Protein AF-A0AAP2G9A7-F1 (afdb_monomer)

Sequence (168 aa):
MSVSLITCVTNAGGVGPGHSCLDISGTVYTFEGIDYGGDASAWRTFSLLNYLQQNEHRPVIVQRLIGAVDTAKALKYISSSTANDDDYGGSGVCSSQAASAIEAAWGNDFNTFGVDKPYEIYDLAKTKGIVHSSNMYWPGEANLNILVRTRIKAVLALIDNGWTWSTM

Nearest PDB structures (foldseek):
  3typ-assembly1_B  TM=3.181E-01  e=2.946E+00  Nitrosomonas europaea

Organism: NCBI:txid2841044

Secondary structure (DSSP, 8-state):
--EEEEEEEE-TTS-SEEEEEEEETTEEEEE--TTTT--SSSEEEEEHHHHHHTTTTS-EEEEEEPTTS-HHHHHHHHHHHHHTTPPTTTS--HHHHHHHHHHHHH-TTS--TT--SHHHHHHHHHHTT-EEEEEEE-TTTHHHHHHHHHHHHHHHHHHHTT------

Mean predicted aligned error: 8.2 Å

Foldseek 3Di:
DWKKKKAFCADLVRDDFHAIWIDQPQKIWFFAACVVDDDLARIDIDGPLVVCVSVLQTKMKIFIFDPLQASVQLVVLSVVRSVVSPHDPPNAHRQLSRLVSSCSRNHDVSDSPPRRGRVVSVVSCVVVVGGPDMDIAHRPRSNVVVVVVVVVVVVVVCVVVVDDPPDD

pLDDT: mean 82.11, std 15.96, range [36.69, 97.69]

Solvent-accessible surface area (backbone atoms only — not comparable to full-atom values): 8867 Å² total; per-residue (Å²): 135,51,44,26,47,36,36,31,60,34,28,98,88,67,64,61,77,26,40,24,28,34,33,52,69,56,37,27,45,34,46,42,62,49,85,80,76,72,57,79,27,17,66,47,80,38,49,45,68,58,53,42,56,80,43,22,84,34,43,34,34,42,30,34,44,37,88,72,46,35,62,67,39,25,50,49,44,52,52,50,41,45,75,69,43,37,36,58,63,87,68,35,47,25,20,27,51,44,31,47,24,49,18,62,17,60,37,86,85,49,74,44,82,86,33,76,42,26,66,51,43,56,51,48,39,52,76,69,64,41,52,67,45,77,48,79,25,51,56,70,42,40,57,59,57,45,54,52,48,54,49,48,51,52,53,48,55,40,44,75,70,67,55,71,86,78,82,129

Radius of gyration: 16.46 Å; Cα contacts (8 Å, |Δi|>4): 295; chains: 1; bounding box: 57×30×36 Å

Structure (mmCIF, N/CA/C/O backbone):
data_AF-A0AAP2G9A7-F1
#
_entry.id   AF-A0AAP2G9A7-F1
#
loop_
_atom_site.group_PDB
_atom_site.id
_atom_site.type_symbol
_atom_site.label_atom_id
_atom_site.label_alt_id
_atom_site.label_comp_id
_atom_site.label_asym_id
_atom_site.label_entity_id
_atom_site.label_seq_id
_atom_site.pdbx_PDB_ins_code
_atom_site.Cartn_x
_atom_site.Cartn_y
_atom_site.Cartn_z
_atom_site.occupancy
_atom_site.B_iso_or_equiv
_atom_site.auth_seq_id
_atom_site.auth_comp_id
_atom_site.auth_asym_id
_atom_site.auth_atom_id
_atom_site.pdbx_PDB_model_num
ATOM 1 N N . MET A 1 1 ? -14.706 4.870 5.226 1.00 70.19 1 MET A N 1
ATOM 2 C CA . MET A 1 1 ? -13.504 4.924 4.362 1.00 70.19 1 MET A CA 1
ATOM 3 C C . MET A 1 1 ? -12.765 3.596 4.488 1.00 70.19 1 MET A C 1
ATOM 5 O O . MET A 1 1 ? -12.919 2.950 5.516 1.00 70.19 1 MET A O 1
ATOM 9 N N . SER A 1 2 ? -12.059 3.134 3.454 1.00 87.31 2 SER A N 1
ATOM 10 C CA . SER A 1 2 ? -11.382 1.821 3.461 1.00 87.31 2 SER A CA 1
ATOM 11 C C . SER A 1 2 ? -9.912 1.951 3.089 1.00 87.31 2 SER A C 1
ATOM 13 O O . SER A 1 2 ? -9.599 2.760 2.218 1.00 87.31 2 SER A O 1
ATOM 15 N N . VAL A 1 3 ? -9.060 1.112 3.681 1.00 93.81 3 VAL A N 1
ATOM 16 C CA . VAL A 1 3 ? -7.657 0.936 3.279 1.00 93.81 3 VAL A CA 1
ATOM 17 C C . VAL A 1 3 ? -7.493 -0.427 2.610 1.00 93.81 3 VAL A C 1
ATOM 19 O O . VAL A 1 3 ? -7.976 -1.440 3.129 1.00 93.81 3 VAL A O 1
ATOM 22 N N . SER A 1 4 ? -6.803 -0.458 1.476 1.00 95.44 4 SER A N 1
ATOM 23 C CA . SER A 1 4 ? -6.351 -1.690 0.836 1.00 95.44 4 SER A CA 1
ATOM 24 C C . SER A 1 4 ? -4.841 -1.644 0.622 1.00 95.44 4 SER A C 1
ATOM 26 O O . SER A 1 4 ? -4.316 -0.632 0.168 1.00 95.44 4 SER A O 1
ATOM 28 N N . LEU A 1 5 ? -4.153 -2.748 0.902 1.00 96.19 5 LEU A N 1
ATOM 29 C CA . LEU A 1 5 ? -2.767 -2.964 0.494 1.00 96.19 5 LEU A CA 1
ATOM 30 C C . LEU A 1 5 ? -2.749 -3.549 -0.920 1.00 96.19 5 LEU A C 1
ATOM 32 O O . LEU A 1 5 ? -3.428 -4.545 -1.192 1.00 96.19 5 LEU A O 1
ATOM 36 N N . ILE A 1 6 ? -1.984 -2.930 -1.814 1.00 95.06 6 ILE A N 1
ATOM 37 C CA . ILE A 1 6 ? -1.793 -3.389 -3.187 1.00 95.06 6 ILE A CA 1
ATOM 38 C C . ILE A 1 6 ? -0.398 -4.004 -3.328 1.00 95.06 6 ILE A C 1
ATOM 40 O O . ILE A 1 6 ? 0.623 -3.363 -3.126 1.00 95.06 6 ILE A O 1
ATOM 44 N N . THR A 1 7 ? -0.429 -5.286 -3.653 1.00 94.38 7 THR A N 1
ATOM 45 C CA . THR A 1 7 ? 0.576 -6.303 -3.969 1.00 94.38 7 THR A CA 1
ATOM 46 C C . THR A 1 7 ? 1.017 -6.480 -5.422 1.00 94.38 7 THR A C 1
ATOM 48 O O . THR A 1 7 ? 0.482 -7.392 -6.045 1.00 94.38 7 THR A O 1
ATOM 51 N N . CYS A 1 8 ? 1.931 -5.718 -6.018 1.00 91.88 8 CYS A N 1
ATOM 52 C CA . CYS A 1 8 ? 2.440 -6.094 -7.350 1.00 91.88 8 CYS A CA 1
ATOM 53 C C . CYS A 1 8 ? 3.502 -7.189 -7.202 1.00 91.88 8 CYS A C 1
ATOM 55 O O . CYS A 1 8 ? 4.481 -6.997 -6.485 1.00 91.88 8 CYS A O 1
ATOM 57 N N . VAL A 1 9 ? 3.308 -8.335 -7.861 1.00 87.31 9 VAL A N 1
ATOM 58 C CA . VAL A 1 9 ? 4.197 -9.503 -7.703 1.00 87.31 9 VAL A CA 1
ATOM 59 C C . VAL A 1 9 ? 5.559 -9.266 -8.359 1.00 87.31 9 VAL A C 1
ATOM 61 O O . VAL A 1 9 ? 6.587 -9.642 -7.800 1.00 87.31 9 VAL A O 1
ATOM 64 N N . THR A 1 10 ? 5.574 -8.609 -9.518 1.00 85.44 10 THR A N 1
ATOM 65 C CA . THR A 1 10 ? 6.783 -8.312 -10.298 1.00 85.44 10 THR A CA 1
ATOM 66 C C . THR A 1 10 ? 6.968 -6.811 -10.482 1.00 85.44 10 THR A C 1
ATOM 68 O O . THR A 1 10 ? 6.011 -6.039 -10.376 1.00 85.44 10 THR A O 1
ATOM 71 N N . ASN A 1 11 ? 8.190 -6.384 -10.809 1.00 81.19 11 ASN A N 1
ATOM 72 C CA . ASN A 1 11 ? 8.452 -5.007 -11.234 1.00 81.19 11 ASN A CA 1
ATOM 73 C C . ASN A 1 11 ? 7.740 -4.662 -12.548 1.00 81.19 11 ASN A C 1
ATOM 75 O O . ASN A 1 11 ? 7.251 -5.539 -13.265 1.00 81.19 11 ASN A O 1
ATOM 79 N N . ALA A 1 12 ? 7.734 -3.370 -12.898 1.00 75.31 12 ALA A N 1
ATOM 80 C CA . ALA A 1 12 ? 7.221 -2.876 -14.180 1.00 75.31 12 ALA A CA 1
ATOM 81 C C . ALA A 1 12 ? 7.857 -3.574 -15.398 1.00 75.31 12 ALA A C 1
ATOM 83 O O . ALA A 1 12 ? 7.143 -3.880 -16.347 1.00 75.31 12 ALA A O 1
ATOM 84 N N . GLY A 1 13 ? 9.156 -3.894 -15.337 1.00 73.44 13 GLY A N 1
ATOM 85 C CA . GLY A 1 13 ? 9.880 -4.636 -16.380 1.00 73.44 13 GLY A CA 1
ATOM 86 C C . GLY A 1 13 ? 9.763 -6.165 -16.304 1.00 73.44 13 GLY A C 1
ATOM 87 O O . GLY A 1 13 ? 10.469 -6.860 -17.026 1.00 73.44 13 GLY A O 1
ATOM 88 N N . GLY A 1 14 ? 8.929 -6.709 -15.410 1.00 71.38 14 GLY A N 1
ATOM 89 C CA . GLY A 1 14 ? 8.679 -8.152 -15.286 1.00 71.38 14 GLY A CA 1
ATOM 90 C C . GLY A 1 14 ? 9.706 -8.952 -14.472 1.00 71.38 14 GLY A C 1
ATOM 91 O O . GLY A 1 14 ? 9.456 -10.119 -14.187 1.00 71.38 14 GLY A O 1
ATOM 92 N N . VAL A 1 15 ? 10.825 -8.351 -14.045 1.00 71.88 15 VAL A N 1
ATOM 93 C CA . VAL A 1 15 ? 11.894 -9.031 -13.284 1.00 71.88 15 VAL A CA 1
ATOM 94 C C . VAL A 1 15 ? 12.130 -8.364 -11.927 1.00 71.88 15 VAL A C 1
ATOM 96 O O . VAL A 1 15 ? 12.281 -7.147 -11.848 1.00 71.88 15 VAL A O 1
ATOM 99 N N . GLY A 1 16 ? 12.220 -9.165 -10.862 1.00 66.69 16 GLY A N 1
ATOM 100 C CA . GLY A 1 16 ? 12.530 -8.714 -9.499 1.00 66.69 16 GLY A CA 1
ATOM 101 C C . GLY A 1 16 ? 11.305 -8.586 -8.584 1.00 66.69 16 GLY A C 1
ATOM 102 O O . GLY A 1 16 ? 10.174 -8.765 -9.051 1.00 66.69 16 GLY A O 1
ATOM 103 N N . PRO A 1 17 ? 11.529 -8.314 -7.282 1.00 73.25 17 PRO A N 1
ATOM 104 C CA . PRO A 1 17 ? 10.444 -8.101 -6.328 1.00 73.25 17 PRO A CA 1
ATOM 105 C C . PRO A 1 17 ? 9.621 -6.911 -6.807 1.00 73.25 17 PRO A C 1
ATOM 107 O O . PRO A 1 17 ? 10.211 -5.920 -7.217 1.00 73.25 17 PRO A O 1
ATOM 110 N N . GLY A 1 18 ? 8.295 -7.042 -6.842 1.00 87.38 18 GLY A N 1
ATOM 111 C CA . GLY A 1 18 ? 7.442 -6.015 -7.432 1.00 87.38 18 GLY A CA 1
ATOM 112 C C . GLY A 1 18 ? 7.301 -4.751 -6.597 1.00 87.38 18 GLY A C 1
ATOM 113 O O . GLY A 1 18 ? 8.279 -4.133 -6.201 1.00 87.38 18 GLY A O 1
ATOM 114 N N . HIS A 1 19 ? 6.067 -4.344 -6.323 1.00 92.81 19 HIS A N 1
ATOM 115 C CA . HIS A 1 19 ? 5.806 -3.047 -5.700 1.00 92.81 19 HIS A CA 1
ATOM 116 C C . HIS A 1 19 ? 4.652 -3.107 -4.716 1.00 92.81 19 HIS A C 1
ATOM 118 O O . HIS A 1 19 ? 3.696 -3.852 -4.942 1.00 92.81 19 HIS A O 1
ATOM 124 N N . SER A 1 20 ? 4.703 -2.302 -3.659 1.00 94.81 20 SER A N 1
ATOM 125 C CA . SER A 1 20 ? 3.601 -2.177 -2.708 1.00 94.81 20 SER A CA 1
ATOM 126 C C . SER A 1 20 ? 3.165 -0.737 -2.503 1.00 94.81 20 SER A C 1
ATOM 128 O O . SER A 1 20 ? 3.990 0.161 -2.367 1.00 94.81 20 SER A O 1
ATOM 130 N N . CYS A 1 21 ? 1.854 -0.531 -2.445 1.00 96.06 21 CYS A N 1
ATOM 131 C CA . CYS A 1 21 ? 1.244 0.775 -2.222 1.00 96.06 21 CYS A CA 1
ATOM 132 C C . CYS A 1 21 ? -0.100 0.634 -1.496 1.00 96.06 21 CYS A C 1
ATOM 134 O O . CYS A 1 21 ? -0.611 -0.479 -1.318 1.00 96.06 21 CYS A O 1
ATOM 136 N N . LEU A 1 22 ? -0.675 1.755 -1.058 1.00 97.31 22 LEU A N 1
ATOM 137 C CA . LEU A 1 22 ? -1.946 1.778 -0.332 1.00 97.31 22 LEU A CA 1
ATOM 138 C C . LEU A 1 22 ? -3.042 2.447 -1.158 1.00 97.31 22 LEU A C 1
ATOM 140 O O . LEU A 1 22 ? -2.871 3.569 -1.612 1.00 97.31 22 LEU A O 1
ATOM 144 N N . ASP A 1 23 ? -4.195 1.798 -1.289 1.00 95.25 23 ASP A N 1
ATOM 145 C CA . ASP A 1 23 ? -5.444 2.426 -1.729 1.00 95.25 23 ASP A CA 1
ATOM 146 C C . ASP A 1 23 ? -6.236 2.893 -0.507 1.00 95.25 23 ASP A C 1
ATOM 148 O O . ASP A 1 23 ? -6.694 2.074 0.292 1.00 95.25 23 ASP A O 1
ATOM 152 N N . ILE A 1 24 ? -6.425 4.203 -0.368 1.00 94.38 24 ILE A N 1
ATOM 153 C CA . ILE A 1 24 ? -7.250 4.806 0.676 1.00 94.38 24 ILE A CA 1
ATOM 154 C C . ILE A 1 24 ? -8.458 5.446 -0.002 1.00 94.38 24 ILE A C 1
ATOM 156 O O . ILE A 1 24 ? -8.390 6.523 -0.587 1.00 94.38 24 ILE A O 1
ATOM 160 N N . SER A 1 25 ? -9.598 4.764 0.101 1.00 88.06 25 SER A N 1
ATOM 161 C CA . SER A 1 25 ? -10.892 5.207 -0.437 1.00 88.06 25 SER A CA 1
ATOM 162 C C . SER A 1 25 ? -10.896 5.565 -1.934 1.00 88.06 25 SER A C 1
ATOM 164 O O . SER A 1 25 ? -11.668 6.424 -2.350 1.00 88.06 25 SER A O 1
ATOM 166 N N . GLY A 1 26 ? -10.109 4.868 -2.759 1.00 88.06 26 GLY A N 1
ATOM 167 C CA . GLY A 1 26 ? -10.055 5.053 -4.213 1.00 88.06 26 GLY A CA 1
ATOM 168 C C . GLY A 1 26 ? -8.844 5.846 -4.708 1.00 88.06 26 GLY A C 1
ATOM 169 O O . GLY A 1 26 ? -8.636 5.916 -5.923 1.00 88.06 26 GLY A O 1
ATOM 170 N N . THR A 1 27 ? -8.044 6.403 -3.798 1.00 93.81 27 THR A N 1
ATOM 171 C CA . THR A 1 27 ? -6.772 7.063 -4.109 1.00 93.81 27 THR A CA 1
ATOM 172 C C . THR A 1 27 ? -5.623 6.149 -3.718 1.00 93.81 27 THR A C 1
ATOM 174 O O . THR A 1 27 ? -5.523 5.732 -2.566 1.00 93.81 27 THR A O 1
ATOM 177 N N . VAL A 1 28 ? -4.747 5.855 -4.673 1.00 94.31 28 VAL A N 1
ATOM 178 C CA . VAL A 1 28 ? -3.520 5.095 -4.448 1.00 94.31 28 VAL A CA 1
ATOM 179 C C . VAL A 1 28 ? -2.399 6.046 -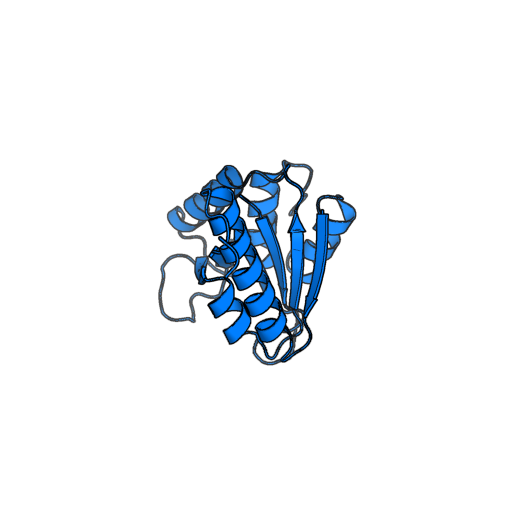4.055 1.00 94.31 28 VAL A C 1
ATOM 181 O O . VAL A 1 28 ? -2.120 6.999 -4.778 1.00 94.31 28 VAL A O 1
ATOM 184 N N . TYR A 1 29 ? -1.753 5.745 -2.935 1.00 96.31 29 TYR A N 1
ATOM 185 C CA . TYR A 1 29 ? -0.549 6.382 -2.422 1.00 96.31 29 TYR A CA 1
ATOM 186 C C . TYR A 1 29 ? 0.600 5.395 -2.567 1.00 96.31 29 TYR A C 1
ATOM 188 O O . TYR A 1 29 ? 0.587 4.318 -1.961 1.00 96.31 29 TYR A O 1
ATOM 196 N N . THR A 1 30 ? 1.568 5.746 -3.401 1.00 94.06 30 THR A N 1
ATOM 197 C CA . THR A 1 30 ? 2.692 4.885 -3.769 1.00 94.06 30 THR A CA 1
ATOM 198 C C . THR A 1 30 ? 4.004 5.612 -3.504 1.00 94.06 30 THR A C 1
ATOM 200 O O . THR A 1 30 ? 4.084 6.811 -3.747 1.00 94.06 30 THR A O 1
ATOM 203 N N . PHE A 1 31 ? 5.001 4.919 -2.957 1.00 92.69 31 PHE A N 1
ATOM 204 C CA . PHE A 1 31 ? 6.308 5.498 -2.642 1.00 92.69 31 PHE A CA 1
ATOM 205 C C . PHE A 1 31 ? 7.340 4.947 -3.621 1.00 92.69 31 PHE A C 1
ATOM 207 O O . PHE A 1 31 ? 7.619 3.747 -3.610 1.00 92.69 31 PHE A O 1
ATOM 214 N N . GLU A 1 32 ? 7.844 5.792 -4.512 1.00 85.25 32 GLU A N 1
ATOM 215 C CA . GLU A 1 32 ? 8.613 5.393 -5.695 1.00 85.25 32 GLU A CA 1
ATOM 216 C C . GLU A 1 32 ? 9.851 6.278 -5.883 1.00 85.25 32 GLU A C 1
ATOM 218 O O . GLU A 1 32 ? 9.933 7.382 -5.350 1.00 85.25 32 GLU A O 1
ATOM 223 N N . GLY A 1 33 ? 10.838 5.777 -6.634 1.00 69.19 33 GLY A N 1
ATOM 224 C CA . GLY A 1 33 ? 12.076 6.504 -6.917 1.00 69.19 33 GLY A CA 1
ATOM 225 C C . GLY A 1 33 ? 11.840 7.879 -7.553 1.00 69.19 33 GLY A C 1
ATOM 226 O O . GLY A 1 33 ? 10.957 8.049 -8.395 1.00 69.19 33 GLY A O 1
ATOM 227 N N . ILE A 1 34 ? 12.681 8.851 -7.184 1.00 57.81 34 ILE A N 1
ATOM 228 C CA . ILE A 1 34 ? 12.597 10.261 -7.618 1.00 57.81 34 ILE A CA 1
ATOM 229 C C . ILE A 1 34 ? 12.847 10.422 -9.138 1.00 57.81 34 ILE A C 1
ATOM 231 O O . ILE A 1 34 ? 12.447 11.421 -9.741 1.00 57.81 34 ILE A O 1
ATOM 235 N N . ASP A 1 35 ? 13.407 9.393 -9.787 1.00 52.28 35 ASP A N 1
ATOM 236 C CA . ASP A 1 35 ? 13.726 9.352 -11.222 1.00 52.28 35 ASP A CA 1
ATOM 237 C C . ASP A 1 35 ? 12.498 9.414 -12.152 1.00 52.28 35 ASP A C 1
ATOM 239 O O . ASP A 1 35 ? 12.642 9.684 -13.346 1.00 52.28 35 ASP A O 1
ATOM 243 N N . TYR A 1 36 ? 11.277 9.277 -11.623 1.00 50.44 36 TYR A N 1
ATOM 244 C CA . TYR A 1 36 ? 10.034 9.622 -12.330 1.00 50.44 36 TYR A CA 1
ATOM 245 C C . TYR A 1 36 ? 9.746 11.141 -12.343 1.00 50.44 36 TYR A C 1
ATOM 247 O O . TYR A 1 36 ? 8.602 11.573 -12.217 1.00 50.44 36 TYR A O 1
ATOM 255 N N . GLY A 1 37 ? 10.777 11.968 -12.535 1.00 43.41 37 GLY A N 1
ATOM 256 C CA . GLY A 1 37 ? 10.600 13.360 -12.955 1.00 43.41 37 GLY A CA 1
ATOM 257 C C . GLY A 1 37 ? 10.309 14.397 -11.864 1.00 43.41 37 GLY A C 1
ATOM 258 O O . GLY A 1 37 ? 9.537 15.314 -12.124 1.00 43.41 37 GLY A O 1
ATOM 259 N N . GLY A 1 38 ? 10.994 14.339 -10.717 1.00 48.81 38 GLY A N 1
ATOM 260 C CA . GLY A 1 38 ? 11.397 15.583 -10.037 1.00 48.81 38 GLY A CA 1
ATOM 261 C C . GLY A 1 38 ? 10.502 16.162 -8.935 1.00 48.81 38 GLY A C 1
ATOM 262 O O . GLY A 1 38 ? 10.492 17.381 -8.777 1.00 48.81 38 GLY A O 1
ATOM 263 N N . ASP A 1 39 ? 9.820 15.338 -8.138 1.00 56.41 39 ASP A N 1
ATOM 264 C CA . ASP A 1 39 ? 9.273 15.822 -6.859 1.00 56.41 39 ASP A CA 1
ATOM 265 C C . ASP A 1 39 ? 10.302 15.683 -5.733 1.00 56.41 39 ASP A C 1
ATOM 267 O O . ASP A 1 39 ? 11.139 14.782 -5.758 1.00 56.41 39 ASP A O 1
ATOM 271 N N . ALA A 1 40 ? 10.200 16.566 -4.740 1.00 66.81 40 ALA A N 1
ATOM 272 C CA . ALA A 1 40 ? 11.065 16.568 -3.566 1.00 66.81 40 ALA A CA 1
ATOM 273 C C . ALA A 1 40 ? 10.860 15.286 -2.711 1.00 66.81 40 ALA A C 1
ATOM 275 O O . ALA A 1 40 ? 11.823 14.597 -2.386 1.00 66.81 40 ALA A O 1
ATOM 276 N N . SER A 1 41 ? 9.604 14.868 -2.484 1.00 82.62 41 SER A N 1
ATOM 277 C CA . SER A 1 41 ? 9.274 13.596 -1.815 1.00 82.62 41 SER A CA 1
ATOM 278 C C . SER A 1 41 ? 9.106 12.452 -2.817 1.00 82.62 41 SER A C 1
ATOM 280 O O . SER A 1 41 ? 8.696 12.677 -3.954 1.00 82.62 41 SER A O 1
ATOM 282 N N . ALA A 1 42 ? 9.329 11.207 -2.390 1.00 89.00 42 ALA A N 1
ATOM 283 C CA . ALA A 1 42 ? 9.079 9.990 -3.171 1.00 89.00 42 ALA A CA 1
ATOM 284 C C . ALA A 1 42 ? 7.603 9.525 -3.199 1.00 89.00 42 ALA A C 1
ATOM 286 O O . ALA A 1 42 ? 7.251 8.618 -3.960 1.00 89.00 42 ALA A O 1
ATOM 287 N N . TRP A 1 43 ? 6.702 10.135 -2.418 1.00 92.88 43 TRP A N 1
ATOM 288 C CA . TRP A 1 43 ? 5.272 9.815 -2.500 1.00 92.88 43 TRP A CA 1
ATOM 289 C C . TRP A 1 43 ? 4.639 10.335 -3.798 1.00 92.88 43 TRP A C 1
ATOM 291 O O . TRP A 1 43 ? 4.802 11.489 -4.193 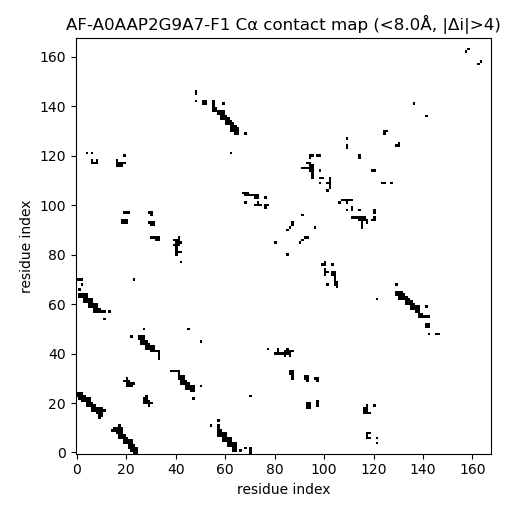1.00 92.88 43 TRP A O 1
ATOM 301 N N . ARG A 1 44 ? 3.845 9.485 -4.448 1.00 91.75 44 ARG A N 1
ATOM 302 C CA . ARG A 1 44 ? 3.026 9.797 -5.624 1.00 91.75 44 ARG A CA 1
ATOM 303 C C . ARG A 1 44 ? 1.586 9.374 -5.377 1.00 91.75 44 ARG A C 1
ATOM 305 O O . ARG A 1 44 ? 1.310 8.445 -4.612 1.00 91.75 44 ARG A O 1
ATOM 312 N N . THR A 1 45 ? 0.660 10.053 -6.048 1.00 93.19 45 THR A N 1
ATOM 313 C CA . THR A 1 45 ? -0.772 9.768 -5.931 1.00 93.19 45 THR A CA 1
ATOM 314 C C . THR A 1 45 ? -1.408 9.502 -7.284 1.00 93.19 45 THR A C 1
ATOM 316 O O . THR A 1 45 ? -1.140 10.184 -8.270 1.00 93.19 45 THR A O 1
ATOM 319 N N . PHE A 1 46 ? -2.280 8.499 -7.321 1.00 90.12 46 PHE A N 1
ATOM 320 C CA . PHE A 1 46 ? -3.017 8.099 -8.514 1.00 90.12 46 PHE A CA 1
ATOM 321 C C . PHE A 1 46 ? -4.460 7.769 -8.142 1.00 90.12 46 PHE A C 1
ATOM 323 O O . PHE A 1 46 ? -4.750 7.367 -7.015 1.00 90.12 46 PHE A O 1
ATOM 330 N N . SER A 1 47 ? -5.386 7.858 -9.097 1.00 90.06 47 SER A N 1
ATOM 331 C CA . SER A 1 47 ? -6.663 7.163 -8.924 1.00 90.06 47 SER A CA 1
ATOM 332 C C . SER A 1 47 ? -6.428 5.651 -8.994 1.00 90.06 47 SER A C 1
ATOM 334 O O . SER A 1 47 ? -5.588 5.185 -9.769 1.00 90.06 47 SER A O 1
ATOM 336 N N . LEU A 1 48 ? -7.185 4.868 -8.221 1.00 85.88 48 LEU A N 1
ATOM 337 C CA . LEU A 1 48 ? -7.067 3.405 -8.207 1.00 85.88 48 LEU A CA 1
ATOM 338 C C . LEU A 1 48 ? -7.188 2.788 -9.605 1.00 85.88 48 LEU A C 1
ATOM 340 O O . LEU A 1 48 ? -6.438 1.876 -9.948 1.00 85.88 48 LEU A O 1
ATOM 344 N N . LEU A 1 49 ? -8.116 3.302 -10.418 1.00 84.00 49 LEU A N 1
ATOM 345 C CA . LEU A 1 49 ? -8.313 2.834 -11.788 1.00 84.00 49 LEU A CA 1
ATOM 346 C C . LEU A 1 49 ? -7.070 3.088 -12.649 1.00 84.00 49 LEU A C 1
ATOM 348 O O . LEU A 1 49 ? -6.598 2.162 -13.298 1.00 84.00 49 LEU A O 1
ATOM 352 N N . ASN A 1 50 ? -6.525 4.308 -12.618 1.00 85.81 50 ASN A N 1
ATOM 353 C CA . ASN A 1 50 ? -5.346 4.661 -13.407 1.00 85.81 50 ASN A CA 1
ATOM 354 C C . ASN A 1 50 ? -4.122 3.842 -12.971 1.00 85.81 50 ASN A C 1
ATOM 356 O O . ASN A 1 50 ? -3.417 3.283 -13.806 1.00 85.81 50 ASN A O 1
ATOM 360 N N . TYR A 1 51 ? -3.908 3.701 -11.660 1.00 88.00 51 TYR A N 1
ATOM 361 C CA . TYR A 1 51 ? -2.788 2.922 -11.137 1.00 88.00 51 TYR A CA 1
ATOM 362 C C . TYR A 1 51 ? -2.840 1.461 -11.596 1.00 88.00 51 TYR A C 1
ATOM 364 O O . TYR A 1 51 ? -1.829 0.895 -12.001 1.00 88.00 51 TYR A O 1
ATOM 372 N N . LEU A 1 52 ? -4.014 0.834 -11.556 1.00 84.94 52 LEU A N 1
ATOM 373 C CA . LEU A 1 52 ? -4.151 -0.563 -11.960 1.00 84.94 52 LEU A CA 1
ATOM 374 C C . LEU A 1 52 ? -4.114 -0.740 -13.486 1.00 84.94 52 LEU A C 1
ATOM 376 O O . LEU A 1 52 ? -3.587 -1.749 -13.940 1.00 84.94 52 LEU A O 1
ATOM 380 N N . GLN A 1 53 ? -4.567 0.248 -14.267 1.00 83.62 53 GLN A N 1
ATOM 381 C CA . GLN A 1 53 ? -4.392 0.276 -15.726 1.00 83.62 53 GLN A CA 1
ATOM 382 C C . GLN A 1 53 ? -2.916 0.314 -16.125 1.00 83.62 53 GLN A C 1
ATOM 384 O O . GLN A 1 53 ? -2.484 -0.486 -16.946 1.00 83.62 53 GLN A O 1
ATOM 389 N N . GLN A 1 54 ? -2.120 1.185 -15.500 1.00 84.62 54 GLN A N 1
ATOM 390 C CA . GLN A 1 54 ? -0.679 1.292 -15.771 1.00 84.62 54 GLN A CA 1
ATOM 391 C C . GLN A 1 54 ? 0.111 0.033 -15.389 1.00 84.62 54 GLN A C 1
ATOM 393 O O . GLN A 1 54 ? 1.263 -0.126 -15.782 1.00 84.62 54 GLN A O 1
ATOM 398 N N . ASN A 1 55 ? -0.505 -0.851 -14.606 1.00 85.50 55 ASN A N 1
ATOM 399 C CA . ASN A 1 55 ? 0.112 -2.044 -14.050 1.00 85.50 55 ASN A CA 1
ATOM 400 C C . ASN A 1 55 ? -0.624 -3.326 -14.455 1.00 85.50 55 ASN A C 1
ATOM 402 O O . ASN A 1 55 ? -0.419 -4.372 -13.838 1.00 85.50 55 ASN A O 1
ATOM 406 N N . GLU A 1 56 ? -1.465 -3.254 -15.493 1.00 84.56 56 GLU A N 1
ATOM 407 C CA . GLU A 1 56 ? -2.321 -4.355 -15.946 1.00 84.56 56 GLU A CA 1
ATOM 408 C C . GLU A 1 56 ? -1.540 -5.552 -16.488 1.00 84.56 56 GLU A C 1
ATOM 410 O O . GLU A 1 56 ? -2.076 -6.652 -16.573 1.00 84.56 56 GLU A O 1
ATOM 415 N N . HIS A 1 57 ? -0.279 -5.353 -16.861 1.00 84.81 57 HIS A N 1
ATOM 416 C CA . HIS A 1 57 ? 0.627 -6.390 -17.346 1.00 84.81 57 HIS A CA 1
ATOM 417 C C . HIS A 1 57 ? 1.230 -7.234 -16.220 1.00 84.81 57 HIS A C 1
ATOM 419 O O . HIS A 1 57 ? 1.978 -8.173 -16.492 1.00 84.81 57 HIS A O 1
ATOM 425 N N . ARG A 1 58 ? 0.932 -6.912 -14.956 1.00 86.69 58 ARG A N 1
ATOM 426 C CA . ARG A 1 58 ? 1.521 -7.549 -13.774 1.00 86.69 58 ARG A CA 1
ATOM 427 C C . ARG A 1 58 ? 0.455 -8.305 -12.986 1.00 86.69 58 ARG A C 1
ATOM 429 O O . ARG A 1 58 ? -0.671 -7.823 -12.876 1.00 86.69 58 ARG A O 1
ATOM 436 N N . PRO A 1 59 ? 0.792 -9.446 -12.362 1.00 88.62 59 PRO A N 1
ATOM 437 C CA . PRO A 1 59 ? -0.059 -10.008 -11.328 1.00 88.62 59 PRO A CA 1
ATOM 438 C C . PRO A 1 59 ? -0.140 -9.038 -10.141 1.00 88.62 59 PRO A C 1
ATOM 440 O O . PRO A 1 59 ? 0.890 -8.600 -9.612 1.00 88.62 59 PRO A O 1
ATOM 443 N N . VAL A 1 60 ? -1.362 -8.715 -9.721 1.00 90.06 60 VAL A N 1
ATOM 444 C CA . VAL A 1 60 ? -1.630 -7.797 -8.610 1.00 90.06 60 VAL A CA 1
ATOM 445 C C . VAL A 1 60 ? -2.493 -8.481 -7.564 1.00 90.06 60 VAL A C 1
ATOM 447 O O . VAL A 1 60 ? -3.522 -9.076 -7.869 1.00 90.06 60 VAL A O 1
ATOM 450 N N . ILE A 1 61 ? -2.109 -8.349 -6.305 1.00 91.38 61 ILE A N 1
ATOM 451 C CA . ILE A 1 61 ? -2.897 -8.769 -5.156 1.00 91.38 61 ILE A CA 1
ATOM 452 C C . ILE A 1 61 ? -3.455 -7.518 -4.482 1.00 91.38 61 ILE A C 1
ATOM 454 O O . ILE A 1 61 ? -2.723 -6.572 -4.235 1.00 91.38 61 ILE A O 1
ATOM 458 N N . VAL A 1 62 ? -4.742 -7.491 -4.159 1.00 92.31 62 VAL A N 1
ATOM 459 C CA . VAL A 1 62 ? -5.362 -6.402 -3.394 1.00 92.31 62 VAL A CA 1
ATOM 460 C C . VAL A 1 62 ? -5.962 -6.972 -2.121 1.00 92.31 62 VAL A C 1
ATOM 462 O O . VAL A 1 62 ? -6.939 -7.730 -2.162 1.00 92.31 62 VAL A O 1
ATOM 465 N N . GLN A 1 63 ? -5.379 -6.595 -0.987 1.00 94.19 63 GLN A N 1
ATOM 466 C CA . GLN A 1 63 ? -5.824 -6.983 0.343 1.00 94.19 63 GLN A CA 1
ATOM 467 C C . GLN A 1 63 ? -6.596 -5.836 0.976 1.00 94.19 63 GLN A C 1
ATOM 469 O O . GLN A 1 63 ? -6.018 -4.833 1.382 1.00 94.19 63 GLN A O 1
ATOM 474 N N . ARG A 1 64 ? -7.916 -5.981 1.086 1.00 94.62 64 ARG A N 1
ATOM 475 C CA . ARG A 1 64 ? -8.721 -5.034 1.859 1.00 94.62 64 ARG A CA 1
ATOM 476 C C . ARG A 1 64 ? -8.461 -5.286 3.337 1.00 94.62 64 ARG A C 1
ATOM 478 O O . ARG A 1 64 ? -8.652 -6.414 3.799 1.00 94.62 64 ARG A O 1
ATOM 485 N N . LEU A 1 65 ? -8.085 -4.243 4.062 1.00 94.38 65 LEU A N 1
ATOM 486 C CA . LEU A 1 65 ? -7.810 -4.331 5.487 1.00 94.38 65 LEU A CA 1
ATOM 487 C C . LEU A 1 65 ? -9.101 -4.199 6.313 1.00 94.38 65 LEU A C 1
ATOM 489 O O . LEU A 1 65 ? -10.137 -3.734 5.821 1.00 94.38 65 LEU A O 1
ATOM 493 N N . ILE A 1 66 ? -9.066 -4.674 7.556 1.00 90.50 66 ILE A N 1
ATOM 494 C CA . ILE A 1 66 ? -10.182 -4.577 8.505 1.00 90.50 66 ILE A CA 1
ATOM 495 C C . ILE A 1 66 ? -10.476 -3.118 8.884 1.00 90.50 66 ILE A C 1
ATOM 497 O O . ILE A 1 66 ? -9.617 -2.246 8.789 1.00 90.50 66 ILE A O 1
ATOM 501 N N . GLY A 1 67 ? -11.691 -2.855 9.376 1.00 81.81 67 GLY A N 1
ATOM 502 C CA . GLY A 1 67 ? -12.126 -1.502 9.755 1.00 81.81 67 GLY A CA 1
ATOM 503 C C . GLY A 1 67 ? -11.361 -0.872 10.928 1.00 81.81 67 GLY A C 1
ATOM 504 O O . GLY A 1 67 ? -11.495 0.324 11.145 1.00 81.81 67 GLY A O 1
ATOM 505 N N . ALA A 1 68 ? -10.560 -1.653 11.662 1.00 85.38 68 ALA A N 1
ATOM 506 C CA . ALA A 1 68 ? -9.682 -1.147 12.719 1.00 85.38 68 ALA A CA 1
ATOM 507 C C . ALA A 1 68 ? -8.456 -0.384 12.180 1.00 85.38 68 ALA A C 1
ATOM 509 O O . ALA A 1 68 ? -7.786 0.297 12.949 1.00 85.38 68 ALA A O 1
ATOM 510 N N . VAL A 1 69 ? -8.153 -0.494 10.881 1.00 90.81 69 VAL A N 1
ATOM 511 C CA . VAL A 1 69 ? -7.101 0.301 10.239 1.00 90.81 69 VAL A CA 1
ATOM 512 C C . VAL A 1 69 ? -7.638 1.710 9.981 1.00 90.81 69 VAL A C 1
ATOM 514 O O . VAL A 1 69 ? -8.459 1.924 9.086 1.00 90.81 69 VAL A O 1
ATOM 517 N N . ASP A 1 70 ? -7.187 2.669 10.787 1.00 94.38 70 ASP A N 1
ATOM 518 C CA . ASP A 1 70 ? -7.667 4.049 10.766 1.00 94.38 70 ASP A CA 1
ATOM 519 C C . ASP A 1 70 ? -7.120 4.821 9.554 1.00 94.38 70 ASP A C 1
ATOM 521 O O . ASP A 1 70 ? -5.933 5.144 9.452 1.00 94.38 70 ASP A O 1
ATOM 525 N N . THR A 1 71 ? -8.021 5.169 8.636 1.00 93.88 71 THR A N 1
ATOM 526 C CA . THR A 1 71 ? -7.685 5.887 7.401 1.00 93.88 71 THR A CA 1
ATOM 527 C C . THR A 1 71 ? -7.088 7.268 7.658 1.00 93.88 71 THR A C 1
ATOM 529 O O . THR A 1 71 ? -6.216 7.697 6.906 1.00 93.88 71 THR A O 1
ATOM 532 N N . ALA A 1 72 ? -7.531 7.976 8.701 1.00 95.44 72 ALA A N 1
ATOM 533 C CA . ALA A 1 72 ? -7.032 9.315 9.002 1.00 95.44 72 ALA A CA 1
ATOM 534 C C . ALA A 1 72 ? -5.587 9.263 9.509 1.00 95.44 72 ALA A C 1
ATOM 536 O O . ALA A 1 72 ? -4.774 10.117 9.158 1.00 95.44 72 ALA A O 1
ATOM 537 N N . LYS A 1 73 ? -5.244 8.232 10.285 1.00 96.75 73 LYS A N 1
ATOM 538 C CA . LYS A 1 73 ? -3.871 8.013 10.753 1.00 96.75 73 LYS A CA 1
ATOM 539 C C . LYS A 1 73 ? -2.924 7.599 9.627 1.00 96.75 73 LYS A C 1
ATOM 541 O O . LYS A 1 73 ? -1.826 8.146 9.561 1.00 96.75 73 LYS A O 1
ATOM 546 N N . ALA A 1 74 ? -3.361 6.725 8.714 1.00 96.50 74 ALA A N 1
ATOM 547 C CA . ALA A 1 74 ? -2.583 6.384 7.516 1.00 96.50 74 ALA A CA 1
ATOM 548 C C . ALA A 1 74 ? -2.263 7.639 6.684 1.00 96.50 74 ALA A C 1
ATOM 550 O O . ALA A 1 74 ? -1.110 7.896 6.342 1.00 96.50 74 ALA A O 1
ATOM 551 N N . LEU A 1 75 ? -3.282 8.463 6.409 1.00 97.31 75 LEU A N 1
ATOM 552 C CA . LEU A 1 75 ? -3.120 9.710 5.656 1.00 97.31 75 LEU A CA 1
ATOM 553 C C . LEU A 1 75 ? -2.230 10.718 6.383 1.00 97.31 75 LEU A C 1
ATOM 555 O O . LEU A 1 75 ? -1.422 11.388 5.744 1.00 97.31 75 LEU A O 1
ATOM 559 N N . LYS A 1 76 ? -2.344 10.813 7.713 1.00 97.69 76 LYS A N 1
ATOM 560 C CA . LYS A 1 76 ? -1.466 11.663 8.519 1.00 97.69 76 LYS A CA 1
ATOM 561 C C . LYS A 1 76 ? -0.005 11.239 8.379 1.00 97.69 76 LYS A C 1
ATOM 563 O O . LYS A 1 76 ? 0.833 12.108 8.171 1.00 97.69 76 LYS A O 1
ATOM 568 N N . TYR A 1 77 ? 0.291 9.939 8.448 1.00 97.06 77 TYR A N 1
ATOM 569 C CA . TYR A 1 77 ? 1.649 9.431 8.236 1.00 97.06 77 TYR A CA 1
ATOM 570 C C . TYR A 1 77 ? 2.185 9.828 6.855 1.00 97.06 77 TYR A C 1
ATOM 572 O O . TYR A 1 77 ? 3.231 10.465 6.774 1.00 97.06 7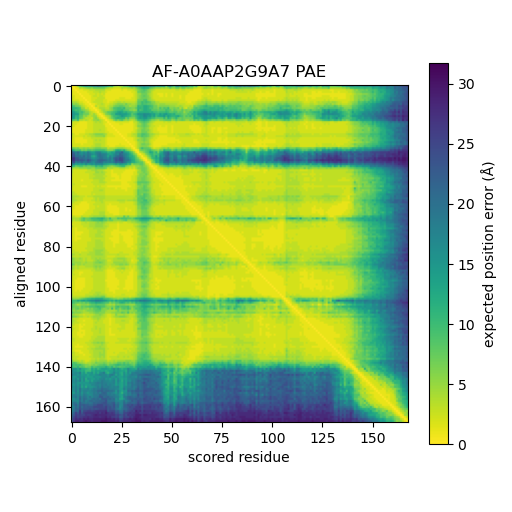7 TYR A O 1
ATOM 580 N N . ILE A 1 78 ? 1.433 9.540 5.787 1.00 96.50 78 ILE A N 1
ATOM 581 C CA . ILE A 1 78 ? 1.839 9.852 4.405 1.00 96.50 78 ILE A CA 1
ATOM 582 C C . ILE A 1 78 ? 2.064 11.358 4.225 1.00 96.50 78 ILE A C 1
ATOM 584 O O . ILE A 1 78 ? 3.060 11.777 3.641 1.00 96.50 78 ILE A O 1
ATOM 588 N N . SER A 1 79 ? 1.168 12.189 4.764 1.00 96.00 79 SER A N 1
ATOM 589 C CA . SER A 1 79 ? 1.301 13.646 4.708 1.00 96.00 79 SER A CA 1
ATOM 590 C C . SER A 1 79 ? 2.529 14.147 5.466 1.00 96.00 79 SER A C 1
ATOM 592 O O . SER A 1 79 ? 3.182 15.070 4.988 1.00 96.00 79 SER A O 1
ATOM 594 N N . SER A 1 80 ? 2.843 13.576 6.632 1.00 96.38 80 SER A N 1
ATOM 595 C CA . SER A 1 80 ? 4.048 13.926 7.388 1.00 96.38 80 SER A CA 1
ATOM 596 C C . SER A 1 80 ? 5.316 13.484 6.664 1.00 96.38 80 SER A C 1
ATOM 598 O O . SER A 1 80 ? 6.242 14.274 6.560 1.00 96.38 80 SER A O 1
ATOM 600 N N . SER A 1 81 ? 5.330 12.273 6.108 1.00 95.00 81 SER A N 1
ATOM 601 C CA . SER A 1 81 ? 6.433 11.750 5.296 1.00 95.00 81 SER A CA 1
ATOM 602 C C . SER A 1 81 ? 6.691 12.622 4.059 1.00 95.00 81 SER A C 1
ATOM 604 O O . SER A 1 81 ? 7.821 13.018 3.792 1.00 95.00 81 SER A O 1
ATOM 606 N N . THR A 1 82 ? 5.623 13.044 3.375 1.00 92.75 82 THR A N 1
ATOM 607 C CA . THR A 1 82 ? 5.707 13.992 2.251 1.00 92.75 82 THR A CA 1
ATOM 608 C C . THR A 1 82 ? 6.264 15.350 2.689 1.00 92.75 82 THR A C 1
ATOM 610 O O . THR A 1 82 ? 7.118 15.911 2.015 1.00 92.75 82 THR A O 1
ATOM 613 N N . ALA A 1 83 ? 5.800 15.891 3.822 1.00 92.50 83 ALA A N 1
ATOM 614 C CA . ALA A 1 83 ? 6.261 17.183 4.338 1.00 92.50 83 ALA A CA 1
ATOM 615 C C . ALA A 1 83 ? 7.714 17.158 4.845 1.00 92.50 83 ALA A C 1
ATOM 617 O O . ALA A 1 83 ? 8.367 18.199 4.860 1.00 92.50 83 ALA A O 1
ATOM 618 N N . ASN A 1 84 ? 8.198 15.986 5.259 1.00 92.44 84 ASN A N 1
ATOM 619 C CA . ASN A 1 84 ? 9.582 15.751 5.669 1.00 92.44 84 ASN A CA 1
ATOM 620 C C . ASN A 1 84 ? 10.524 15.495 4.491 1.00 92.44 84 ASN A C 1
ATOM 622 O O . ASN A 1 84 ? 11.716 15.316 4.719 1.00 92.44 84 ASN A O 1
ATOM 626 N N . ASP A 1 85 ? 9.997 15.485 3.2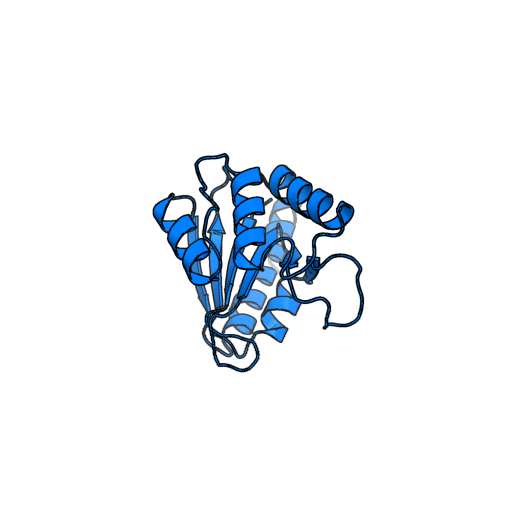67 1.00 89.88 85 ASP A N 1
ATOM 627 C CA . ASP A 1 85 ? 10.765 15.206 2.062 1.00 89.88 85 ASP A CA 1
ATOM 628 C C . ASP A 1 85 ? 11.363 13.795 2.026 1.00 89.88 85 ASP A C 1
ATOM 630 O O . ASP A 1 85 ? 12.470 13.588 1.541 1.00 89.88 85 ASP A O 1
ATOM 634 N N . ASP A 1 86 ? 10.633 12.808 2.562 1.00 91.50 86 ASP A N 1
ATOM 635 C CA . ASP A 1 86 ? 11.123 11.432 2.588 1.00 91.50 86 ASP A CA 1
ATOM 636 C C . ASP A 1 86 ? 11.409 10.928 1.168 1.00 91.50 86 ASP A C 1
ATOM 638 O O . ASP A 1 86 ? 10.527 10.931 0.294 1.00 91.50 86 ASP A O 1
ATOM 642 N N . ASP A 1 87 ? 12.645 10.468 0.974 1.00 89.81 87 ASP A N 1
ATOM 643 C CA . ASP A 1 87 ? 13.176 10.005 -0.301 1.00 89.81 87 ASP A CA 1
ATOM 644 C C . ASP A 1 87 ? 13.213 8.476 -0.409 1.00 89.81 87 ASP A C 1
ATOM 646 O O . ASP A 1 87 ? 13.231 7.733 0.581 1.00 89.81 87 ASP A O 1
ATOM 650 N N . TYR A 1 88 ? 13.232 7.998 -1.653 1.00 87.06 88 TYR A N 1
ATOM 651 C CA . TYR A 1 88 ? 13.391 6.582 -1.938 1.00 87.06 88 TYR A CA 1
ATOM 652 C C . TYR A 1 88 ? 14.847 6.154 -1.744 1.00 87.06 88 TYR A C 1
ATOM 654 O O . TYR A 1 88 ? 15.732 6.546 -2.503 1.00 87.06 88 TYR A O 1
ATOM 662 N N . GLY A 1 89 ? 15.071 5.267 -0.779 1.00 85.19 89 GLY A N 1
ATOM 663 C CA . GLY A 1 89 ? 16.385 4.789 -0.368 1.00 85.19 89 GLY A CA 1
ATOM 664 C C . GLY A 1 89 ? 16.729 5.257 1.041 1.00 85.19 89 GLY A C 1
ATOM 665 O O . GLY A 1 89 ? 16.827 4.421 1.940 1.00 85.19 89 GLY A O 1
ATOM 666 N N . GLY A 1 90 ? 16.877 6.566 1.247 1.00 85.94 90 GLY A N 1
ATOM 667 C CA . GLY A 1 90 ? 17.257 7.175 2.524 1.00 85.94 90 GLY A CA 1
ATOM 668 C C . GLY A 1 90 ? 16.187 7.024 3.602 1.00 85.94 90 GLY A C 1
ATOM 669 O O . GLY A 1 90 ? 16.496 6.590 4.713 1.00 85.94 90 GLY A O 1
ATOM 670 N N . SER A 1 91 ? 14.923 7.279 3.254 1.00 89.69 91 SER A N 1
ATOM 671 C CA . SER A 1 91 ? 13.772 7.091 4.155 1.00 89.69 91 SER A CA 1
ATOM 672 C C . SER A 1 91 ? 13.129 5.702 4.027 1.00 89.69 91 SER A C 1
ATOM 674 O O . SER A 1 91 ? 12.116 5.409 4.665 1.00 89.69 91 SER A O 1
ATOM 676 N N . GLY A 1 92 ? 13.713 4.814 3.218 1.00 90.88 92 GLY A N 1
ATOM 677 C CA . GLY A 1 92 ? 13.234 3.456 2.965 1.00 90.88 92 GLY A CA 1
ATOM 678 C C . GLY A 1 92 ? 12.703 3.250 1.546 1.00 90.88 92 GLY A C 1
ATOM 679 O O . GLY A 1 92 ? 12.984 4.020 0.633 1.00 90.88 92 GLY A O 1
ATOM 680 N N . VAL A 1 93 ? 11.959 2.167 1.344 1.00 91.44 93 VAL A N 1
ATOM 681 C CA . VAL A 1 93 ? 11.423 1.740 0.042 1.00 91.44 93 VAL A CA 1
ATOM 682 C C . VAL A 1 93 ? 9.901 1.611 0.098 1.00 91.44 93 VAL A C 1
ATOM 684 O O . VAL A 1 93 ? 9.278 1.805 1.143 1.00 91.44 93 VAL A O 1
ATOM 687 N N . CYS A 1 94 ? 9.278 1.252 -1.025 1.00 93.50 94 CYS A N 1
ATOM 688 C CA . CYS A 1 94 ? 7.822 1.170 -1.132 1.00 93.50 94 CYS A CA 1
ATOM 689 C C . CYS A 1 94 ? 7.162 0.286 -0.065 1.00 93.50 94 CYS A C 1
ATOM 691 O O . CYS A 1 94 ? 6.123 0.648 0.489 1.00 93.50 94 CYS A O 1
ATOM 693 N N . SER A 1 95 ? 7.769 -0.856 0.261 1.00 94.06 95 SER A N 1
ATOM 694 C CA . SER A 1 95 ? 7.254 -1.786 1.266 1.00 94.06 95 SER A CA 1
ATOM 695 C C . SER A 1 95 ? 7.403 -1.271 2.684 1.00 94.06 95 SER A C 1
ATOM 697 O O . SER A 1 95 ? 6.449 -1.390 3.449 1.00 94.06 95 SER A O 1
ATOM 699 N N . SER A 1 96 ? 8.533 -0.655 3.035 1.00 94.44 96 SER A N 1
ATOM 700 C CA . SER A 1 96 ? 8.733 -0.125 4.386 1.00 94.44 96 SER A CA 1
ATOM 701 C C . SER A 1 96 ? 7.794 1.049 4.647 1.00 94.44 96 SER A C 1
ATOM 703 O O . SER A 1 96 ? 7.122 1.084 5.671 1.00 94.44 96 SER A O 1
ATOM 705 N N . GLN A 1 97 ? 7.661 1.960 3.682 1.00 95.94 97 GLN A N 1
ATOM 706 C CA . GLN A 1 97 ? 6.796 3.135 3.791 1.00 95.94 97 GLN A CA 1
ATOM 707 C C . GLN A 1 97 ? 5.308 2.763 3.839 1.00 95.94 97 GLN A C 1
ATOM 709 O O . GLN A 1 97 ? 4.556 3.278 4.670 1.00 95.94 97 GLN A O 1
ATOM 714 N N . ALA A 1 98 ? 4.872 1.802 3.017 1.00 95.94 98 ALA A N 1
ATOM 715 C CA . ALA A 1 98 ? 3.521 1.256 3.122 1.00 95.94 98 ALA A CA 1
ATOM 716 C C . ALA A 1 98 ? 3.293 0.560 4.477 1.00 95.94 98 ALA A C 1
ATOM 718 O O . ALA A 1 98 ? 2.217 0.700 5.063 1.00 95.94 98 ALA A O 1
ATOM 719 N N . ALA A 1 99 ? 4.291 -0.161 4.997 1.00 95.56 99 ALA A N 1
ATOM 720 C CA . ALA A 1 99 ? 4.181 -0.858 6.272 1.00 95.56 99 ALA A CA 1
ATOM 721 C C . ALA A 1 99 ? 4.073 0.130 7.440 1.00 95.56 99 ALA A C 1
ATOM 723 O O . ALA A 1 99 ? 3.189 -0.029 8.278 1.00 95.56 99 ALA A O 1
ATOM 724 N N . SER A 1 100 ? 4.881 1.190 7.453 1.00 95.88 100 SER A N 1
ATOM 725 C CA . SER A 1 100 ? 4.826 2.256 8.461 1.00 95.88 100 SER A CA 1
ATOM 726 C C . SER A 1 100 ? 3.518 3.042 8.423 1.00 95.88 100 SER A C 1
ATOM 728 O O . SER A 1 100 ? 2.974 3.381 9.475 1.00 95.88 100 SER A O 1
ATOM 730 N N . ALA A 1 101 ? 2.936 3.254 7.242 1.00 96.31 101 ALA A N 1
ATOM 731 C CA . ALA A 1 101 ? 1.600 3.834 7.134 1.00 96.31 101 ALA A CA 1
ATOM 732 C C . ALA A 1 101 ? 0.510 2.916 7.729 1.00 96.31 101 ALA A C 1
ATOM 734 O O . ALA A 1 101 ? -0.407 3.406 8.395 1.00 96.31 101 ALA A O 1
ATOM 735 N N . ILE A 1 102 ? 0.606 1.593 7.535 1.00 95.81 102 ILE A N 1
ATOM 736 C CA . ILE A 1 102 ? -0.304 0.620 8.169 1.00 95.81 102 ILE A CA 1
ATOM 737 C C . ILE A 1 102 ? -0.082 0.571 9.686 1.00 95.81 102 ILE A C 1
ATOM 739 O O . ILE A 1 102 ? -1.059 0.566 10.436 1.00 95.81 102 ILE A O 1
ATOM 743 N N . GLU A 1 103 ? 1.168 0.577 10.150 1.00 95.38 103 GLU A N 1
ATOM 744 C CA . GLU A 1 103 ? 1.522 0.614 11.573 1.00 95.38 103 GLU A CA 1
ATOM 745 C C . GLU A 1 103 ? 0.942 1.853 12.257 1.00 95.38 103 GLU A C 1
ATOM 747 O O . GLU A 1 103 ? 0.254 1.734 13.269 1.00 95.38 103 GLU A O 1
ATOM 752 N N . ALA A 1 104 ? 1.099 3.037 11.659 1.00 95.19 104 ALA A N 1
ATOM 753 C CA . ALA A 1 104 ? 0.494 4.264 12.172 1.00 95.19 104 ALA A CA 1
ATOM 754 C C . ALA A 1 104 ? -1.042 4.170 12.259 1.00 95.19 104 ALA A C 1
ATOM 756 O O . ALA A 1 104 ? -1.658 4.741 13.165 1.00 95.19 104 ALA A O 1
ATOM 757 N N . ALA A 1 105 ? -1.666 3.454 11.322 1.00 94.31 105 ALA A N 1
ATOM 758 C CA . ALA A 1 105 ? -3.113 3.318 11.218 1.00 94.31 105 ALA A CA 1
ATOM 759 C C . ALA A 1 105 ? -3.724 2.269 12.152 1.00 94.31 105 ALA A C 1
ATOM 761 O O . ALA A 1 105 ? -4.846 2.459 12.626 1.00 94.31 105 ALA A O 1
ATOM 762 N N . TRP A 1 106 ? -3.014 1.175 12.413 1.00 92.94 106 TRP A N 1
ATOM 763 C CA . TRP A 1 106 ? -3.517 0.045 13.194 1.00 92.94 106 TRP A CA 1
ATOM 764 C C . TRP A 1 106 ? -2.912 -0.030 14.604 1.00 92.94 106 TRP A C 1
ATOM 766 O O . TRP A 1 106 ? -3.626 -0.360 15.551 1.00 92.94 106 TRP A O 1
ATOM 776 N N . GLY A 1 107 ? -1.639 0.342 14.762 1.00 86.12 107 GLY A N 1
ATOM 777 C CA . GLY A 1 107 ? -0.885 0.334 16.018 1.00 86.12 107 GLY A CA 1
ATOM 778 C C . GLY A 1 107 ? 0.446 -0.429 15.935 1.00 86.12 107 GLY A C 1
ATOM 779 O O . GLY A 1 107 ? 0.732 -1.119 14.957 1.00 86.12 107 GLY A O 1
ATOM 780 N N . ASN A 1 108 ? 1.231 -0.339 17.015 1.00 69.81 108 ASN A N 1
ATOM 781 C CA . ASN A 1 108 ? 2.625 -0.814 17.130 1.00 69.81 108 ASN A CA 1
ATOM 782 C C . ASN A 1 108 ? 2.820 -2.341 17.011 1.00 69.81 108 ASN A C 1
ATOM 784 O O . ASN A 1 108 ? 3.947 -2.828 17.040 1.00 69.81 108 ASN A O 1
ATOM 788 N N . ASP A 1 109 ? 1.744 -3.120 16.892 1.00 81.12 109 ASP A N 1
ATOM 789 C CA . ASP A 1 109 ? 1.848 -4.565 16.675 1.00 81.12 109 ASP A CA 1
ATOM 790 C C . ASP A 1 109 ? 2.175 -4.909 15.214 1.00 81.12 109 ASP A C 1
ATOM 792 O O . ASP A 1 109 ? 2.521 -6.057 14.914 1.00 81.12 109 ASP A O 1
ATOM 796 N N . PHE A 1 110 ? 2.113 -3.941 14.296 1.00 80.44 110 PHE A N 1
ATOM 797 C CA . PHE A 1 110 ? 2.542 -4.080 12.904 1.00 80.44 110 PHE A CA 1
ATOM 798 C C . PHE A 1 110 ? 4.048 -3.816 12.765 1.00 80.44 110 PHE A C 1
ATOM 800 O O . PHE A 1 110 ? 4.443 -2.837 12.158 1.00 80.44 110 PHE A O 1
ATOM 807 N N . ASN A 1 111 ? 4.898 -4.661 13.359 1.00 80.00 111 ASN A N 1
ATOM 808 C CA . ASN A 1 111 ? 6.358 -4.484 13.323 1.00 80.00 111 ASN A CA 1
ATOM 809 C C . ASN A 1 111 ? 6.885 -4.299 11.884 1.00 80.00 111 ASN A C 1
ATOM 811 O O . ASN A 1 111 ? 6.888 -5.246 11.097 1.00 80.00 111 ASN A O 1
ATOM 815 N N . THR A 1 112 ? 7.355 -3.093 11.575 1.00 85.00 112 THR A N 1
ATOM 816 C CA . THR A 1 112 ? 7.840 -2.688 10.247 1.00 85.00 112 THR A CA 1
ATOM 817 C C . THR A 1 112 ? 9.325 -2.955 10.026 1.00 85.00 112 THR A C 1
ATOM 819 O O . THR A 1 112 ? 9.828 -2.805 8.909 1.00 85.00 112 THR A O 1
ATOM 822 N N . PHE A 1 113 ? 10.043 -3.377 11.070 1.00 84.50 113 PHE A N 1
ATOM 823 C CA . PHE A 1 113 ? 11.478 -3.608 11.005 1.00 84.50 113 PHE A CA 1
ATOM 824 C C . PHE A 1 113 ? 11.823 -4.720 10.007 1.00 84.50 113 PHE A C 1
ATOM 826 O O . PHE A 1 113 ? 11.365 -5.856 10.137 1.00 84.50 113 PHE A O 1
ATOM 833 N N . GLY A 1 114 ? 12.675 -4.389 9.034 1.00 84.50 114 GLY A N 1
ATOM 834 C CA . GLY A 1 114 ? 13.156 -5.327 8.020 1.00 84.50 114 GLY A CA 1
ATOM 835 C C . GLY A 1 114 ? 12.190 -5.589 6.861 1.00 84.50 114 GLY A C 1
ATOM 836 O O . GLY A 1 114 ? 12.471 -6.476 6.067 1.00 84.50 114 GLY A O 1
ATOM 837 N N . VAL A 1 115 ? 11.082 -4.845 6.748 1.00 90.38 115 VAL A N 1
ATOM 838 C CA . VAL A 1 115 ? 10.143 -4.965 5.618 1.00 90.38 115 VAL A CA 1
ATOM 839 C C . VAL A 1 115 ? 10.679 -4.193 4.408 1.00 90.38 115 VAL A C 1
ATOM 841 O O . VAL A 1 115 ? 10.355 -3.022 4.204 1.00 90.38 115 VAL A O 1
ATOM 844 N N . ASP A 1 116 ? 11.492 -4.843 3.581 1.00 90.06 116 ASP A N 1
ATOM 845 C CA . ASP A 1 116 ? 12.133 -4.244 2.398 1.00 90.06 116 ASP A CA 1
ATOM 846 C C . ASP A 1 116 ? 11.662 -4.857 1.070 1.00 90.06 116 ASP A C 1
ATOM 848 O O . ASP A 1 116 ? 12.038 -4.379 -0.005 1.00 90.06 116 ASP A O 1
ATOM 852 N N . LYS A 1 117 ? 10.790 -5.875 1.130 1.00 91.38 117 LYS A N 1
ATOM 853 C CA . LYS A 1 117 ? 10.163 -6.477 -0.048 1.00 91.38 117 LYS A CA 1
ATOM 854 C C . LYS A 1 117 ? 8.631 -6.402 -0.006 1.00 91.38 117 LYS A C 1
ATOM 856 O O . LYS A 1 117 ? 8.007 -6.636 1.029 1.00 91.38 117 LYS A O 1
ATOM 861 N N . PRO A 1 118 ? 7.975 -6.193 -1.162 1.00 91.50 118 PRO A N 1
ATOM 862 C CA . PRO A 1 118 ? 6.515 -6.124 -1.250 1.00 91.50 118 PRO A CA 1
ATOM 863 C C . PRO A 1 118 ? 5.778 -7.368 -0.735 1.00 91.50 118 PRO A C 1
ATOM 865 O O . PRO A 1 118 ? 4.692 -7.253 -0.174 1.00 91.50 118 PRO A O 1
ATOM 868 N N . TYR A 1 119 ? 6.334 -8.573 -0.909 1.00 91.44 119 TYR A N 1
ATOM 869 C CA . TYR A 1 119 ? 5.667 -9.779 -0.405 1.00 91.44 119 TYR A CA 1
ATOM 870 C C . TYR A 1 119 ? 5.702 -9.866 1.130 1.00 91.44 119 TYR A C 1
ATOM 872 O O . TYR A 1 119 ? 4.799 -10.451 1.721 1.00 91.44 119 TYR A O 1
ATOM 880 N N . GLU A 1 120 ? 6.690 -9.247 1.787 1.00 93.25 120 GLU A N 1
ATOM 881 C CA . GLU A 1 120 ? 6.838 -9.294 3.246 1.00 93.25 120 GLU A CA 1
ATOM 882 C C . GLU A 1 120 ? 5.718 -8.510 3.933 1.00 93.25 120 GLU A C 1
ATOM 884 O O . GLU A 1 120 ? 5.127 -9.008 4.888 1.00 93.25 120 GLU A O 1
ATOM 889 N N . ILE A 1 121 ? 5.345 -7.333 3.413 1.00 94.00 121 ILE A N 1
ATOM 890 C CA . ILE A 1 121 ? 4.196 -6.576 3.937 1.00 94.00 121 ILE A CA 1
ATOM 891 C C . ILE A 1 121 ? 2.868 -7.313 3.693 1.00 94.00 121 ILE A C 1
ATOM 893 O O . ILE A 1 121 ? 1.998 -7.322 4.568 1.00 94.00 121 ILE A O 1
ATOM 897 N N . TYR A 1 122 ? 2.721 -7.980 2.543 1.00 93.50 122 TYR A N 1
ATOM 898 C CA . TYR A 1 122 ? 1.557 -8.816 2.232 1.00 93.50 122 TYR A CA 1
ATOM 899 C C . TYR A 1 122 ? 1.399 -9.978 3.230 1.00 93.50 122 TYR A C 1
ATOM 901 O O . TYR A 1 122 ? 0.302 -10.203 3.761 1.00 93.50 122 TYR A O 1
ATOM 909 N N . ASP A 1 123 ? 2.486 -10.699 3.515 1.00 93.69 123 ASP A N 1
ATOM 910 C CA . ASP A 1 123 ? 2.493 -11.828 4.450 1.00 93.69 123 ASP A CA 1
ATOM 911 C C . ASP A 1 123 ? 2.342 -11.361 5.901 1.00 93.69 123 ASP A C 1
ATOM 913 O O . ASP A 1 123 ? 1.618 -11.985 6.687 1.00 93.69 123 ASP A O 1
ATOM 917 N N . LEU A 1 124 ? 2.951 -10.227 6.256 1.00 94.06 124 LEU A N 1
ATOM 918 C CA . LEU A 1 124 ? 2.808 -9.607 7.570 1.00 94.06 124 LEU A CA 1
ATOM 919 C C . LEU A 1 124 ? 1.349 -9.223 7.837 1.00 94.06 124 LEU A C 1
ATOM 921 O O . LEU A 1 124 ? 0.802 -9.592 8.877 1.00 94.06 124 LEU A O 1
ATOM 925 N N . ALA A 1 125 ? 0.680 -8.566 6.884 1.00 93.69 125 ALA A N 1
ATOM 926 C CA . ALA A 1 125 ? -0.731 -8.205 7.007 1.00 93.69 125 ALA A CA 1
ATOM 927 C C . ALA A 1 125 ? -1.635 -9.427 7.217 1.00 93.69 125 ALA A C 1
ATOM 929 O O . ALA A 1 125 ? -2.547 -9.395 8.052 1.00 93.69 125 ALA A O 1
ATOM 930 N N . LYS A 1 126 ? -1.364 -10.530 6.510 1.00 93.56 126 LYS A N 1
ATOM 931 C CA . LYS A 1 126 ? -2.080 -11.797 6.718 1.00 93.56 126 LYS A CA 1
ATOM 932 C C . LYS A 1 126 ? -1.833 -12.378 8.099 1.00 93.56 126 LYS A C 1
ATOM 934 O O . LYS A 1 126 ? -2.789 -12.709 8.794 1.00 93.56 126 LYS A O 1
ATOM 939 N N . THR A 1 127 ? -0.570 -12.478 8.496 1.00 93.56 127 THR A N 1
ATOM 940 C CA . THR A 1 127 ? -0.157 -13.079 9.773 1.00 93.56 127 THR A CA 1
ATOM 941 C C . THR A 1 127 ? -0.723 -12.309 10.962 1.00 93.56 127 THR A C 1
ATOM 943 O O . THR A 1 127 ? -1.113 -12.900 11.965 1.00 93.56 127 THR A O 1
ATOM 946 N N . LYS A 1 128 ? -0.836 -10.986 10.833 1.00 92.75 128 LYS A N 1
ATOM 947 C CA . LY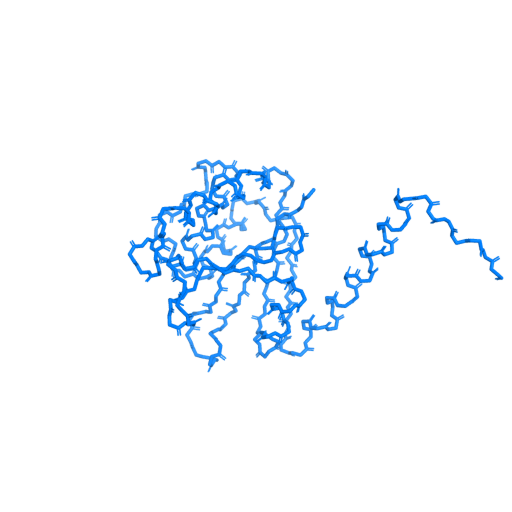S A 1 128 ? -1.444 -10.108 11.836 1.00 92.75 128 LYS A CA 1
ATOM 948 C C . LYS A 1 128 ? -2.974 -10.154 11.858 1.00 92.75 128 LYS A C 1
ATOM 950 O O . LYS A 1 128 ? -3.580 -9.532 12.722 1.00 92.75 128 LYS A O 1
ATOM 955 N N . GLY A 1 129 ? -3.609 -10.872 10.930 1.00 93.19 129 GLY A N 1
ATOM 956 C CA . GLY A 1 129 ? -5.066 -11.000 10.873 1.00 93.19 129 GLY A CA 1
ATOM 957 C C . GLY A 1 129 ? -5.786 -9.706 10.490 1.00 93.19 129 GLY A C 1
ATOM 958 O O . GLY A 1 129 ? -6.990 -9.589 10.706 1.00 93.19 129 GLY A O 1
ATOM 959 N N . ILE A 1 130 ? -5.079 -8.731 9.907 1.00 94.06 130 ILE A N 1
ATOM 960 C CA . ILE A 1 130 ? -5.671 -7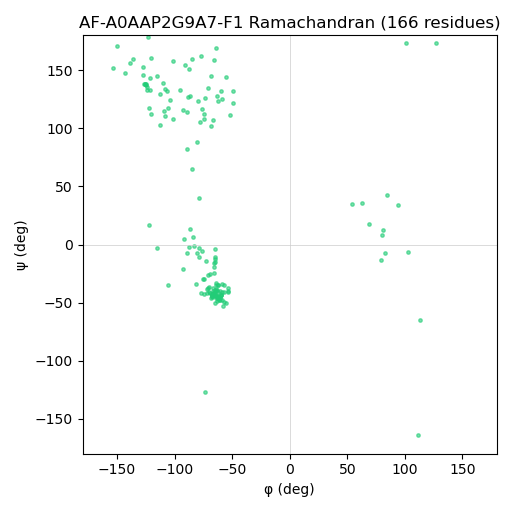.437 9.533 1.00 94.06 130 ILE A CA 1
ATOM 961 C C . ILE A 1 130 ? -6.293 -7.443 8.138 1.00 94.06 130 ILE A C 1
ATOM 963 O O . ILE A 1 130 ? -6.854 -6.439 7.702 1.00 94.06 130 ILE A O 1
ATOM 967 N N . VAL A 1 131 ? -6.202 -8.561 7.422 1.00 95.56 131 VAL A N 1
ATOM 968 C CA . VAL A 1 131 ? -6.748 -8.722 6.075 1.00 95.56 131 VAL A CA 1
ATOM 969 C C . VAL A 1 131 ? -8.187 -9.216 6.167 1.00 95.56 131 VAL A C 1
ATOM 971 O O . VAL A 1 131 ? -8.445 -10.348 6.562 1.00 95.56 131 VAL A O 1
ATOM 974 N N . HIS A 1 132 ? -9.130 -8.379 5.744 1.00 92.25 132 HIS A N 1
ATOM 975 C CA . HIS A 1 132 ? -10.540 -8.747 5.643 1.00 92.25 132 HIS A CA 1
ATOM 976 C C . HIS A 1 132 ? -10.823 -9.615 4.409 1.00 92.25 132 HIS A C 1
ATOM 978 O O . HIS A 1 132 ? -11.593 -10.566 4.472 1.00 92.25 132 HIS A O 1
ATOM 984 N N . SER A 1 133 ? -10.216 -9.281 3.266 1.00 93.06 133 SER A N 1
ATOM 985 C CA . SER A 1 133 ? -10.337 -10.070 2.032 1.00 93.06 133 SER A CA 1
ATOM 986 C C . SER A 1 133 ? -9.113 -9.867 1.145 1.00 93.06 133 SER A C 1
ATOM 988 O O . SER A 1 133 ? -8.496 -8.804 1.185 1.00 93.06 133 SER A O 1
ATOM 990 N N . SER A 1 134 ? -8.773 -10.863 0.329 1.00 92.31 134 SER A N 1
ATOM 991 C CA . SER A 1 134 ? -7.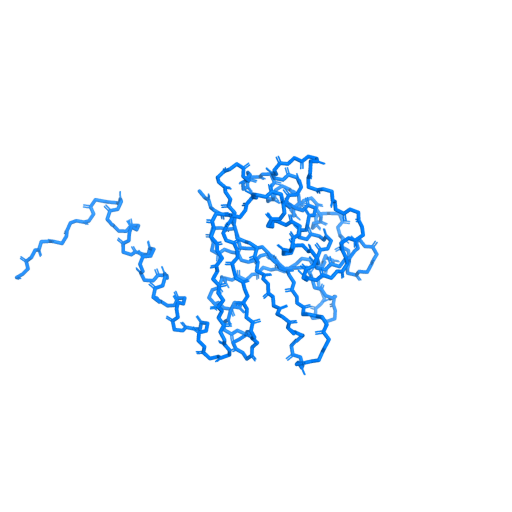698 -10.786 -0.668 1.00 92.31 134 SER A CA 1
ATOM 992 C C . SER A 1 134 ? -8.252 -11.120 -2.044 1.0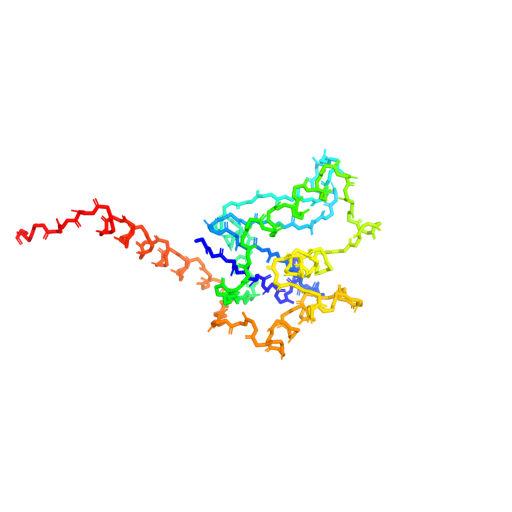0 92.31 134 SER A C 1
ATOM 994 O O . SER A 1 134 ? -9.005 -12.077 -2.184 1.00 92.31 134 SER A O 1
ATOM 996 N N . ASN A 1 135 ? -7.875 -10.342 -3.052 1.00 89.06 135 ASN A N 1
ATOM 997 C CA . ASN A 1 135 ? -8.209 -10.614 -4.447 1.00 89.06 135 ASN A CA 1
ATOM 998 C C . ASN A 1 135 ? -6.924 -10.626 -5.255 1.00 89.06 135 ASN A C 1
ATOM 1000 O O . ASN A 1 135 ? -6.071 -9.772 -5.034 1.00 89.06 135 ASN A O 1
ATOM 1004 N N . MET A 1 136 ? -6.803 -11.570 -6.175 1.00 87.44 136 MET A N 1
ATOM 1005 C CA . MET A 1 136 ? -5.692 -11.637 -7.110 1.00 87.44 136 MET A CA 1
ATOM 1006 C C . MET A 1 136 ? -6.211 -11.309 -8.504 1.00 87.44 136 MET A C 1
ATOM 1008 O O . MET A 1 136 ? -7.298 -11.743 -8.878 1.00 87.44 136 MET A O 1
ATOM 1012 N N . TYR A 1 137 ? -5.432 -10.533 -9.240 1.00 85.06 137 TYR A N 1
ATOM 1013 C CA . TYR A 1 137 ? -5.698 -10.130 -10.607 1.00 85.06 137 TYR A CA 1
ATOM 1014 C C . TYR A 1 137 ? -4.523 -10.578 -11.458 1.00 85.06 137 TYR A C 1
ATOM 1016 O O . TYR A 1 137 ? -3.392 -10.146 -11.220 1.00 85.06 137 TYR A O 1
ATOM 1024 N N . TRP A 1 138 ? -4.780 -11.459 -12.420 1.00 83.19 138 TRP A N 1
ATOM 1025 C CA . TRP A 1 138 ? -3.776 -11.828 -13.409 1.00 83.19 138 TRP A CA 1
ATOM 1026 C C . TRP A 1 138 ? -3.635 -10.734 -14.474 1.00 83.19 138 TRP A C 1
ATOM 1028 O O . TRP A 1 138 ? -4.524 -9.881 -14.601 1.00 83.19 138 TRP A O 1
ATOM 1038 N N . PRO A 1 139 ? -2.526 -10.731 -15.235 1.00 83.69 139 PRO A N 1
ATOM 1039 C CA . PRO A 1 139 ? -2.346 -9.783 -16.321 1.00 83.69 139 PRO A CA 1
ATOM 1040 C C . PRO A 1 139 ? -3.562 -9.728 -17.258 1.00 83.69 139 PRO A C 1
ATOM 1042 O O . PRO A 1 139 ? -4.088 -10.764 -17.661 1.00 83.69 139 PRO A O 1
ATOM 1045 N N . GLY A 1 140 ? -4.033 -8.521 -17.570 1.00 71.62 140 GLY A N 1
ATOM 1046 C CA . GLY A 1 140 ? -5.239 -8.276 -18.374 1.00 71.62 140 GLY A CA 1
ATOM 1047 C C . GLY A 1 140 ? -6.580 -8.414 -17.629 1.00 71.62 140 GLY A C 1
ATOM 1048 O O . GLY A 1 140 ? -7.601 -7.935 -18.120 1.00 71.62 140 GLY A O 1
ATOM 1049 N N . GLU A 1 141 ? -6.614 -8.991 -16.423 1.00 69.56 141 GLU A N 1
ATOM 1050 C CA . GLU A 1 141 ? -7.854 -9.161 -15.641 1.00 69.56 141 GLU A CA 1
ATOM 1051 C C . GLU A 1 141 ? -8.128 -8.016 -14.661 1.00 69.56 141 GLU A C 1
ATOM 1053 O O . GLU A 1 141 ? -9.273 -7.823 -14.228 1.00 69.56 141 GLU A O 1
ATOM 1058 N N . ALA A 1 142 ? -7.091 -7.257 -14.291 1.00 61.94 142 ALA A N 1
ATOM 1059 C CA . ALA A 1 142 ? -7.208 -6.147 -13.347 1.00 61.94 142 ALA A CA 1
ATOM 1060 C C . ALA A 1 142 ? -8.271 -5.144 -13.825 1.00 61.94 142 ALA A C 1
ATOM 1062 O O . ALA A 1 142 ? -9.221 -4.842 -13.099 1.00 61.94 142 ALA A O 1
ATOM 1063 N N . ASN A 1 143 ? -8.186 -4.723 -15.090 1.00 61.50 143 ASN A N 1
ATOM 1064 C CA . ASN A 1 143 ? -9.085 -3.734 -15.681 1.00 61.50 143 ASN A CA 1
ATOM 1065 C C . ASN A 1 143 ? -10.561 -4.151 -15.681 1.00 61.50 143 ASN A C 1
ATOM 1067 O O . ASN A 1 143 ? -11.435 -3.339 -15.361 1.00 61.50 143 ASN A O 1
ATOM 1071 N N . LEU A 1 144 ? -10.853 -5.420 -15.967 1.00 53.75 144 LEU A N 1
ATOM 1072 C CA . LEU A 1 144 ? -12.226 -5.923 -16.028 1.00 53.75 144 LEU A CA 1
ATOM 1073 C C . LEU A 1 144 ? -12.886 -5.941 -14.644 1.00 53.75 144 LEU A C 1
ATOM 1075 O O . LEU A 1 144 ? -14.002 -5.447 -14.474 1.00 53.75 144 LEU A O 1
ATOM 1079 N N . ASN A 1 145 ? -12.183 -6.439 -13.628 1.00 60.25 145 ASN A N 1
ATOM 1080 C CA . ASN A 1 145 ? -12.748 -6.566 -12.287 1.00 60.25 145 ASN A CA 1
ATOM 1081 C C . ASN A 1 145 ? -12.864 -5.225 -11.543 1.00 60.25 145 ASN A C 1
ATOM 1083 O O . ASN A 1 145 ? -13.771 -5.050 -10.722 1.00 60.25 145 ASN A O 1
ATOM 1087 N N . ILE A 1 146 ? -11.989 -4.255 -11.824 1.00 59.84 146 ILE A N 1
ATOM 1088 C CA . ILE A 1 146 ? -12.070 -2.915 -11.222 1.00 59.84 146 ILE A CA 1
ATOM 1089 C C . ILE A 1 146 ? -13.203 -2.113 -11.838 1.00 59.84 146 ILE A C 1
ATOM 1091 O O . ILE A 1 146 ? -13.939 -1.478 -11.095 1.00 59.84 146 ILE A O 1
ATOM 1095 N N . LEU A 1 147 ? -13.397 -2.152 -13.160 1.00 56.06 147 LEU A N 1
ATOM 1096 C CA . LEU A 1 147 ? -14.545 -1.490 -13.789 1.00 56.06 147 LEU A CA 1
ATOM 1097 C C . LEU A 1 147 ? -15.861 -2.008 -13.203 1.00 56.06 147 LEU A C 1
ATOM 1099 O O . LEU A 1 147 ? -16.750 -1.213 -12.898 1.00 56.06 147 LEU A O 1
ATOM 1103 N N . VAL A 1 148 ? -15.958 -3.316 -12.959 1.00 56.78 148 VAL A N 1
ATOM 1104 C CA . VAL A 1 148 ? -17.104 -3.923 -12.271 1.00 56.78 148 VAL A CA 1
ATOM 1105 C C . VAL A 1 148 ? -17.214 -3.421 -10.825 1.00 56.78 148 VAL A C 1
ATOM 1107 O O . VAL A 1 148 ? -18.291 -2.996 -10.416 1.00 56.78 148 VAL A O 1
ATOM 1110 N N . ARG A 1 149 ? -16.120 -3.368 -10.053 1.00 55.69 149 ARG A N 1
ATOM 1111 C CA . ARG A 1 149 ? -16.132 -2.853 -8.666 1.00 55.69 149 ARG A CA 1
ATOM 1112 C C . ARG A 1 149 ? -16.438 -1.364 -8.556 1.00 55.69 149 ARG A C 1
ATOM 1114 O O . ARG A 1 149 ? -17.183 -0.979 -7.662 1.00 55.69 149 ARG A O 1
ATOM 1121 N N . THR A 1 150 ? -15.882 -0.529 -9.423 1.00 56.28 150 THR A N 1
ATOM 1122 C CA . THR A 1 150 ? -16.133 0.916 -9.470 1.00 56.28 150 THR A CA 1
ATOM 1123 C C . THR A 1 150 ? -17.571 1.184 -9.886 1.00 56.28 150 THR A C 1
ATOM 1125 O O . THR A 1 150 ? -18.222 2.022 -9.272 1.00 56.28 150 THR A O 1
ATOM 1128 N N . ARG A 1 151 ? -18.115 0.416 -10.843 1.00 54.91 151 ARG A N 1
ATOM 1129 C CA . ARG A 1 151 ? -19.546 0.457 -11.177 1.00 54.91 151 ARG A CA 1
ATOM 1130 C C . ARG A 1 151 ? -20.413 0.036 -9.996 1.00 54.91 151 ARG A C 1
ATOM 1132 O O . ARG A 1 151 ? -21.350 0.752 -9.681 1.00 54.91 151 ARG A O 1
ATOM 1139 N N . ILE A 1 152 ? -20.081 -1.050 -9.298 1.00 57.16 152 ILE A N 1
ATOM 1140 C CA . ILE A 1 152 ? -20.824 -1.476 -8.101 1.00 57.16 152 ILE A CA 1
ATOM 1141 C C . ILE A 1 152 ? -20.733 -0.417 -6.998 1.00 57.16 152 ILE A C 1
ATOM 1143 O O . ILE A 1 152 ? -21.755 -0.068 -6.429 1.00 57.16 152 ILE A O 1
ATOM 1147 N N . LYS A 1 153 ? -19.556 0.154 -6.717 1.00 56.09 153 LYS A N 1
ATOM 1148 C CA . LYS A 1 153 ? -19.402 1.235 -5.729 1.00 56.09 153 LYS A CA 1
ATOM 1149 C C . LYS A 1 153 ? -20.182 2.490 -6.118 1.00 56.09 153 LYS A C 1
ATOM 1151 O O . LYS A 1 153 ? -20.792 3.089 -5.246 1.00 56.09 153 LYS A O 1
ATOM 1156 N N . ALA A 1 154 ? -20.187 2.874 -7.394 1.00 56.12 154 ALA A N 1
ATOM 1157 C CA . ALA A 1 154 ? -20.983 3.997 -7.883 1.00 56.12 154 ALA A CA 1
ATOM 1158 C C . ALA A 1 154 ? -22.488 3.715 -7.755 1.00 56.12 154 ALA A C 1
ATOM 1160 O O . ALA A 1 154 ? -23.231 4.570 -7.291 1.00 56.12 154 ALA A O 1
ATOM 1161 N N . VAL A 1 155 ? -22.930 2.500 -8.092 1.00 52.72 155 VAL A N 1
ATOM 1162 C CA . VAL A 1 155 ? -24.323 2.058 -7.919 1.00 52.72 155 VAL A CA 1
ATOM 1163 C C . VAL A 1 155 ? -24.719 2.037 -6.442 1.00 52.72 155 VAL A C 1
ATOM 1165 O O . VAL A 1 155 ? -25.777 2.546 -6.096 1.00 52.72 155 VAL A O 1
ATOM 1168 N N . LEU A 1 156 ? -23.868 1.516 -5.558 1.00 51.78 156 LEU A N 1
ATOM 1169 C CA . LEU A 1 156 ? -24.113 1.504 -4.114 1.00 51.78 156 LEU A CA 1
ATOM 1170 C C . LEU A 1 156 ? -24.133 2.922 -3.533 1.00 51.78 156 LEU A C 1
ATOM 1172 O O . LEU A 1 156 ? -25.030 3.241 -2.768 1.00 51.78 156 LEU A O 1
ATOM 1176 N N . ALA A 1 157 ? -23.225 3.801 -3.960 1.00 54.66 157 ALA A N 1
ATOM 1177 C CA . ALA A 1 157 ? -23.239 5.205 -3.559 1.00 54.66 157 ALA A CA 1
ATOM 1178 C C . ALA A 1 157 ? -24.498 5.941 -4.053 1.00 54.66 157 ALA A C 1
ATOM 1180 O O . ALA A 1 157 ? -24.990 6.829 -3.367 1.00 54.66 157 ALA A O 1
ATOM 1181 N N . LEU A 1 158 ? -25.044 5.588 -5.222 1.00 53.72 158 LEU A N 1
ATOM 1182 C CA . LEU A 1 158 ? -26.330 6.118 -5.689 1.00 53.72 158 LEU A CA 1
ATOM 1183 C C . LEU A 1 158 ? -27.489 5.614 -4.814 1.00 53.72 158 LEU A C 1
ATOM 1185 O O . LEU A 1 158 ? -28.322 6.415 -4.394 1.00 53.72 158 LEU A O 1
ATOM 1189 N N . ILE A 1 159 ? -27.507 4.322 -4.478 1.00 54.47 159 ILE A N 1
ATOM 1190 C CA . ILE A 1 159 ? -28.513 3.724 -3.583 1.00 54.47 159 ILE A CA 1
ATOM 1191 C C . ILE A 1 159 ? -28.472 4.381 -2.193 1.00 54.47 159 ILE A C 1
ATOM 1193 O O . ILE A 1 159 ? -29.515 4.780 -1.678 1.00 54.47 159 ILE A O 1
ATOM 1197 N N . ASP A 1 160 ? -27.281 4.571 -1.621 1.00 50.31 160 ASP A N 1
ATOM 1198 C CA . ASP A 1 160 ? -27.089 5.201 -0.306 1.00 50.31 160 ASP A CA 1
ATOM 1199 C C . ASP A 1 160 ? -27.503 6.687 -0.292 1.00 50.31 160 ASP A C 1
ATOM 1201 O O . ASP A 1 160 ? -27.886 7.215 0.750 1.00 50.31 160 ASP A O 1
ATOM 1205 N N . ASN A 1 161 ? -27.493 7.360 -1.450 1.00 60.91 161 ASN A N 1
ATOM 1206 C CA . ASN A 1 161 ? -28.000 8.727 -1.624 1.00 60.91 161 ASN A CA 1
ATOM 1207 C C . ASN A 1 161 ? -29.512 8.787 -1.936 1.00 60.91 161 ASN A C 1
ATOM 1209 O O . ASN A 1 161 ? -30.023 9.831 -2.345 1.00 60.91 161 ASN A O 1
ATOM 1213 N N . GLY A 1 162 ? -30.244 7.684 -1.750 1.00 48.25 162 GLY A N 1
ATOM 1214 C CA . GLY A 1 162 ? -31.702 7.643 -1.877 1.00 48.25 162 GLY A CA 1
ATOM 1215 C C . GLY A 1 162 ? -32.223 7.539 -3.312 1.00 48.25 162 GLY A C 1
ATOM 1216 O O . GLY A 1 162 ? -33.423 7.710 -3.536 1.00 48.25 162 GLY A O 1
ATOM 1217 N N . TRP A 1 163 ? -31.367 7.241 -4.295 1.00 45.41 163 TRP A N 1
ATOM 1218 C CA . TRP A 1 163 ? -31.828 6.937 -5.649 1.00 45.41 163 TRP A CA 1
ATOM 1219 C C . TRP A 1 163 ? -32.441 5.535 -5.689 1.00 45.41 163 TRP A C 1
ATOM 1221 O O . TRP A 1 163 ? -31.744 4.523 -5.624 1.00 45.41 163 TRP A O 1
ATOM 1231 N N . THR A 1 164 ? -33.766 5.475 -5.816 1.00 49.16 164 THR A N 1
ATOM 1232 C CA . THR A 1 164 ? -34.483 4.234 -6.117 1.00 49.16 164 THR A CA 1
ATOM 1233 C C . THR A 1 164 ? -34.727 4.155 -7.617 1.00 49.16 164 THR A C 1
ATOM 1235 O O . THR A 1 164 ? -35.149 5.124 -8.246 1.00 49.16 164 THR A O 1
ATOM 1238 N N . TRP A 1 165 ? -34.439 2.997 -8.211 1.00 47.78 165 TRP A N 1
ATOM 1239 C CA . TRP A 1 165 ? -34.833 2.722 -9.587 1.00 47.78 165 TRP A CA 1
ATOM 1240 C C . TRP A 1 165 ? -36.356 2.600 -9.617 1.00 47.78 165 TRP A C 1
ATOM 1242 O O . TRP A 1 165 ? -36.900 1.571 -9.221 1.00 47.78 165 TRP A O 1
ATOM 1252 N N . SER A 1 166 ? -37.060 3.640 -10.063 1.00 44.22 166 SER A N 1
ATOM 1253 C CA . SER A 1 166 ? -38.440 3.468 -10.509 1.00 44.22 166 SER A CA 1
ATOM 1254 C C . SER A 1 166 ? -38.392 2.606 -11.765 1.00 44.22 166 SER A C 1
ATOM 1256 O O . SER A 1 166 ? -37.908 3.045 -12.809 1.00 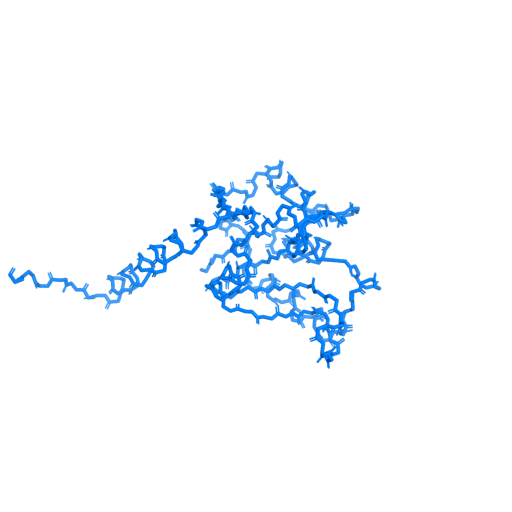44.22 166 SER A O 1
ATOM 1258 N N . THR A 1 167 ? -38.816 1.355 -11.621 1.00 45.31 167 THR A N 1
ATOM 1259 C CA . THR A 1 167 ? -38.982 0.386 -12.705 1.00 45.31 167 THR A CA 1
ATOM 1260 C C . THR A 1 167 ? -39.775 1.018 -13.851 1.00 45.31 167 THR A C 1
ATOM 1262 O O . THR A 1 167 ? -40.893 1.482 -13.619 1.00 45.31 167 THR A O 1
ATOM 1265 N N . MET A 1 168 ? -39.185 1.052 -15.052 1.00 36.69 168 MET A N 1
ATOM 1266 C CA . MET A 1 168 ? -39.932 1.177 -16.311 1.00 36.69 168 MET A CA 1
ATOM 1267 C C . MET A 1 168 ? -40.523 -0.176 -16.687 1.00 36.69 168 MET A C 1
ATOM 1269 O O . MET A 1 168 ? -39.836 -1.193 -16.428 1.00 36.69 168 MET A O 1
#